Protein AF-A0A9E3FPD5-F1 (afdb_monomer_lite)

Radius of gyration: 18.82 Å; chains: 1; bounding box: 44×34×44 Å

Secondary structure (DSSP, 8-state):
-------SSHHHHHHHHHHTT---S------------HHHHHHHTSPPHHHHHHHHHHHHHHHHTT--HHHHHHHHHH-STTGGGHHHHHHHHHHHHTT--HHHHH--

Structure (mmCIF, N/CA/C/O backbone):
data_AF-A0A9E3FPD5-F1
#
_entry.id   AF-A0A9E3FPD5-F1
#
loop_
_atom_site.group_PDB
_atom_site.id
_atom_site.type_symbol
_atom_site.label_atom_id
_atom_site.label_alt_id
_atom_site.label_comp_id
_atom_site.label_asym_id
_atom_site.label_entity_id
_atom_site.label_seq_id
_atom_site.pdbx_PDB_ins_code
_atom_site.Cartn_x
_atom_site.Cartn_y
_atom_site.Cartn_z
_atom_site.occupancy
_atom_site.B_iso_or_equiv
_atom_site.auth_seq_id
_atom_site.auth_comp_id
_atom_site.auth_asym_id
_atom_site.auth_atom_id
_atom_site.pdbx_PDB_model_num
ATOM 1 N N . MET A 1 1 ? -8.403 -22.298 12.956 1.00 49.56 1 MET A N 1
ATOM 2 C CA . MET A 1 1 ? -9.856 -22.566 12.886 1.00 49.56 1 MET A CA 1
ATOM 3 C C . MET A 1 1 ? -10.531 -21.229 13.140 1.00 49.56 1 MET A C 1
ATOM 5 O O . MET A 1 1 ? -10.556 -20.793 14.279 1.00 49.56 1 MET A O 1
ATOM 9 N N . HIS A 1 2 ? -10.916 -20.514 12.085 1.00 53.94 2 HIS A N 1
ATOM 10 C CA . HIS A 1 2 ? -11.573 -19.207 12.197 1.00 53.94 2 HIS A CA 1
ATOM 11 C C . HIS A 1 2 ? -13.032 -19.387 11.786 1.00 53.94 2 HIS A C 1
ATOM 13 O O . HIS A 1 2 ? -13.301 -20.062 10.792 1.00 53.94 2 HIS A O 1
ATOM 19 N N . GLY A 1 3 ? -13.955 -18.846 12.576 1.00 69.25 3 GLY A N 1
ATOM 20 C CA . GLY A 1 3 ? -15.386 -18.863 12.293 1.00 69.25 3 GLY A CA 1
ATOM 21 C C . GLY A 1 3 ? -15.929 -17.444 12.353 1.00 69.25 3 GLY A C 1
ATOM 22 O O . GLY A 1 3 ? -15.540 -16.677 13.229 1.00 69.25 3 GLY A O 1
ATOM 23 N N . THR A 1 4 ? -16.802 -17.095 11.414 1.00 78.38 4 THR A N 1
ATOM 24 C CA . THR A 1 4 ? -17.521 -15.819 11.397 1.00 78.38 4 THR A CA 1
ATOM 25 C C . THR A 1 4 ? -18.969 -16.045 11.832 1.00 78.38 4 THR A C 1
ATOM 27 O O . THR A 1 4 ? -19.582 -17.054 11.479 1.00 78.38 4 THR A O 1
ATOM 30 N N . ILE A 1 5 ? -19.517 -15.127 12.634 1.00 78.62 5 ILE A N 1
ATOM 31 C CA . ILE A 1 5 ? -20.913 -15.150 13.097 1.00 78.62 5 ILE A CA 1
ATOM 32 C C . ILE A 1 5 ? -21.556 -13.830 12.676 1.00 78.62 5 ILE A C 1
ATOM 34 O O . ILE A 1 5 ? -21.079 -12.768 13.063 1.00 78.62 5 ILE A O 1
ATOM 38 N N . SER A 1 6 ? -22.630 -13.905 11.888 1.00 79.25 6 SER A N 1
ATOM 39 C CA . SER A 1 6 ? -23.420 -12.749 11.451 1.00 79.25 6 SER A CA 1
ATOM 40 C C . SER A 1 6 ? -24.846 -12.861 11.989 1.00 79.25 6 SER A C 1
ATOM 42 O O . SER A 1 6 ? -25.407 -13.960 12.029 1.00 79.25 6 SER A O 1
ATOM 44 N N . ALA A 1 7 ? -25.410 -11.740 12.439 1.00 83.25 7 ALA A N 1
ATOM 45 C CA . ALA A 1 7 ? -26.773 -11.649 12.954 1.00 83.25 7 ALA A CA 1
ATOM 46 C C . ALA A 1 7 ? -27.373 -10.267 12.662 1.00 83.25 7 ALA A C 1
ATOM 48 O O . ALA A 1 7 ? -26.658 -9.332 12.304 1.00 83.25 7 ALA A O 1
ATOM 49 N N . ALA A 1 8 ? -28.690 -10.128 12.834 1.00 81.38 8 ALA A N 1
ATOM 50 C CA . ALA A 1 8 ? -29.393 -8.891 12.497 1.00 81.38 8 ALA A CA 1
ATOM 51 C C . ALA A 1 8 ? -29.064 -7.735 13.457 1.00 81.38 8 ALA A C 1
ATOM 53 O O . ALA A 1 8 ? -29.231 -6.568 13.106 1.00 81.38 8 ALA A O 1
ATOM 54 N N . THR A 1 9 ? -28.614 -8.045 14.678 1.00 83.50 9 THR A N 1
ATOM 55 C CA . THR A 1 9 ? -28.260 -7.046 15.692 1.00 83.50 9 THR A CA 1
ATOM 56 C C . THR A 1 9 ? -26.988 -7.430 16.437 1.00 83.50 9 THR A C 1
ATOM 58 O O . THR A 1 9 ? -26.713 -8.609 16.656 1.00 83.50 9 THR A O 1
ATOM 61 N N . ALA A 1 10 ? -26.242 -6.426 16.907 1.00 79.69 10 ALA A N 1
ATOM 62 C CA . ALA A 1 10 ? -25.048 -6.640 17.726 1.00 79.69 10 ALA A CA 1
ATOM 63 C C . ALA A 1 10 ? -25.346 -7.467 18.990 1.00 79.69 10 ALA A C 1
ATOM 65 O O . ALA A 1 10 ? -24.554 -8.327 19.368 1.00 79.69 10 ALA A O 1
ATOM 66 N N . LYS A 1 11 ? -26.523 -7.268 19.603 1.00 84.69 11 LYS A N 1
ATOM 67 C CA . LYS A 1 11 ? -26.958 -8.035 20.779 1.00 84.69 11 LYS A CA 1
ATOM 68 C C . LYS A 1 11 ? -27.054 -9.533 20.480 1.00 84.69 11 LYS A C 1
ATOM 70 O O . LYS A 1 11 ? -26.610 -10.347 21.276 1.00 84.69 11 LYS A O 1
ATOM 75 N N . GLU A 1 12 ? -27.597 -9.890 19.321 1.00 85.19 12 GLU A N 1
ATOM 76 C CA . GLU A 1 12 ? -27.758 -11.285 18.906 1.00 85.19 12 GLU A CA 1
ATOM 77 C C . GLU A 1 12 ? -26.408 -11.960 18.606 1.00 85.19 12 GLU A C 1
ATOM 79 O O . GLU A 1 12 ? -26.215 -13.131 18.936 1.00 85.19 12 GLU A O 1
ATOM 84 N N . VAL A 1 13 ? -25.443 -11.215 18.051 1.00 85.69 13 VAL A N 1
ATOM 85 C CA . VAL A 1 13 ? -24.062 -11.700 17.879 1.00 85.69 13 VAL A CA 1
ATOM 86 C C . VAL A 1 13 ? -23.415 -11.983 19.238 1.00 85.69 13 VAL A C 1
ATOM 88 O O . VAL A 1 13 ? -22.826 -13.048 19.416 1.00 85.69 13 VAL A O 1
ATOM 91 N N . ILE A 1 14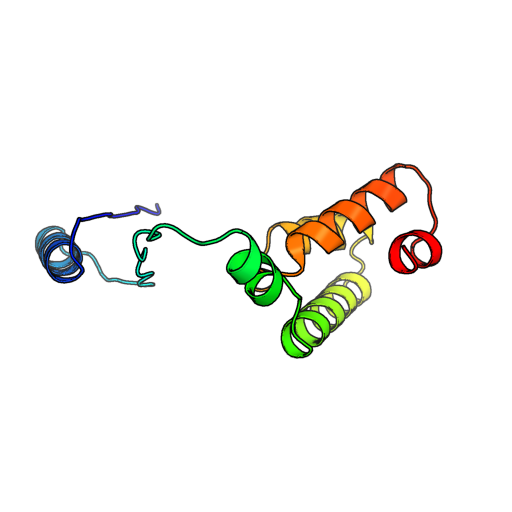 ? -23.560 -11.073 20.207 1.00 84.69 14 ILE A N 1
ATOM 92 C CA . ILE A 1 14 ? -23.005 -11.224 21.562 1.00 84.69 14 ILE A CA 1
ATOM 93 C C . ILE A 1 14 ? -23.618 -12.435 22.272 1.00 84.69 14 ILE A C 1
ATOM 95 O O . ILE A 1 14 ? -22.876 -13.310 22.717 1.00 84.69 14 ILE A O 1
ATOM 99 N N . ASP A 1 15 ? -24.950 -12.545 22.290 1.00 87.69 15 ASP A N 1
ATOM 100 C CA . ASP A 1 15 ? -25.658 -13.670 22.917 1.00 87.69 15 ASP A CA 1
ATOM 101 C C . ASP A 1 15 ? -25.195 -15.018 22.320 1.00 87.69 15 ASP A C 1
ATOM 103 O O . ASP A 1 15 ? -25.033 -16.018 23.026 1.00 87.69 15 ASP A O 1
ATOM 107 N N . ARG A 1 16 ? -24.933 -15.057 21.004 1.00 85.62 16 ARG A N 1
ATOM 108 C CA . ARG A 1 16 ? -24.439 -16.253 20.308 1.00 85.62 16 ARG A CA 1
ATOM 109 C C . ARG A 1 16 ? -22.985 -16.578 20.657 1.00 85.62 16 ARG A C 1
ATOM 111 O O . ARG A 1 16 ? -22.669 -17.753 20.840 1.00 85.62 16 ARG A O 1
ATOM 118 N N . ILE A 1 17 ? -22.110 -15.575 20.734 1.00 88.12 17 ILE A N 1
ATOM 119 C CA . ILE A 1 17 ? -20.703 -15.742 21.133 1.00 88.12 17 ILE A CA 1
ATOM 120 C C . ILE A 1 17 ? -20.627 -16.290 22.562 1.00 88.12 17 ILE A C 1
ATOM 122 O O . ILE A 1 17 ? -19.909 -17.261 22.807 1.00 88.12 17 ILE A O 1
ATOM 126 N N . GLU A 1 18 ? -21.426 -15.734 23.475 1.00 85.88 18 GLU A N 1
ATOM 127 C CA . GLU A 1 18 ? -21.516 -16.193 24.861 1.00 85.88 18 GLU A CA 1
ATOM 128 C C . GLU A 1 18 ? -22.053 -17.626 24.961 1.00 85.88 18 GLU A C 1
ATOM 130 O O . GLU A 1 18 ? -21.449 -18.461 25.642 1.00 85.88 18 GLU A O 1
ATOM 135 N N . TYR A 1 19 ? -23.134 -17.946 24.237 1.00 88.88 19 TYR A N 1
ATOM 136 C CA . TYR A 1 19 ? -23.704 -19.298 24.187 1.00 88.88 19 TYR A CA 1
ATOM 137 C C . TYR A 1 19 ? -22.688 -20.337 23.698 1.00 88.88 19 TYR A C 1
ATOM 139 O O . TYR A 1 19 ? -22.580 -21.426 24.261 1.00 88.88 19 TYR A O 1
ATOM 147 N N . LEU A 1 20 ? -21.912 -19.992 22.668 1.00 88.44 20 LEU A N 1
ATOM 148 C CA . LEU A 1 20 ? -20.877 -20.863 22.113 1.00 88.44 20 LEU A CA 1
ATOM 149 C C . LEU A 1 20 ? -19.580 -20.858 22.936 1.00 88.44 20 LEU A C 1
ATOM 151 O O . LEU A 1 20 ? -18.640 -21.565 22.574 1.00 88.44 20 LEU A O 1
ATOM 155 N N . ARG A 1 21 ? -19.525 -20.101 24.045 1.00 85.94 21 ARG A N 1
ATOM 156 C CA . ARG A 1 21 ? -18.344 -19.952 24.913 1.00 85.94 21 ARG A CA 1
ATOM 157 C C . ARG A 1 21 ? -17.107 -19.491 24.136 1.00 85.94 21 ARG A C 1
ATOM 159 O O . ARG A 1 21 ? -15.986 -19.899 24.438 1.00 85.94 21 ARG A O 1
ATOM 166 N N . LEU A 1 22 ? -17.324 -18.654 23.126 1.00 85.31 22 LEU A N 1
ATOM 167 C CA . LEU A 1 22 ? -16.276 -18.076 22.294 1.00 85.31 22 LEU A CA 1
ATOM 168 C C . LEU A 1 22 ? -15.822 -16.728 22.867 1.00 85.31 22 LEU A C 1
ATOM 170 O O . LEU A 1 22 ? -16.540 -16.085 23.629 1.00 85.31 22 LEU A O 1
ATOM 174 N 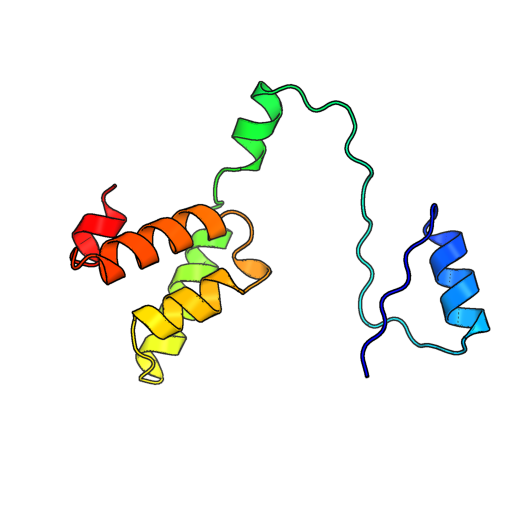N . LEU A 1 23 ? -14.620 -16.299 22.479 1.00 79.06 23 LEU A N 1
ATOM 175 C CA . LEU A 1 23 ? -14.077 -14.979 22.803 1.00 79.06 23 LEU A CA 1
ATOM 176 C C . LEU A 1 23 ? -14.016 -14.134 21.520 1.00 79.06 23 LEU A C 1
ATOM 178 O O . LEU A 1 23 ? -13.423 -14.595 20.541 1.00 79.06 23 LEU A O 1
ATOM 182 N N . PRO A 1 24 ? -14.610 -12.927 21.489 1.00 72.25 24 PRO A N 1
ATOM 183 C CA . PRO A 1 24 ? -14.518 -12.047 20.331 1.00 72.25 24 PRO A CA 1
ATOM 184 C C . PRO A 1 24 ? -13.108 -11.457 20.213 1.00 72.25 24 PRO A C 1
ATOM 186 O O . PRO A 1 24 ? -12.578 -10.916 21.181 1.00 72.25 24 PRO A O 1
ATOM 189 N N . ILE A 1 25 ? -12.514 -11.562 19.021 1.00 76.81 25 ILE A N 1
ATOM 190 C CA . ILE A 1 25 ? -11.201 -10.975 18.697 1.00 76.81 25 ILE A CA 1
ATOM 191 C C . ILE A 1 25 ? -11.388 -9.657 17.932 1.00 76.81 25 ILE A C 1
ATOM 193 O O . ILE A 1 25 ? -10.686 -8.691 18.206 1.00 76.81 25 ILE A O 1
ATOM 197 N N . GLU A 1 26 ? -12.384 -9.591 17.041 1.00 65.62 26 GLU A N 1
ATOM 198 C CA . GLU A 1 26 ? -12.736 -8.394 16.273 1.00 65.62 26 GLU A CA 1
ATOM 199 C C . GLU A 1 26 ? -14.255 -8.303 16.077 1.00 65.62 26 GLU A C 1
ATOM 201 O O . GLU A 1 26 ? -14.927 -9.312 15.852 1.00 65.62 26 GLU A O 1
ATOM 206 N N . THR A 1 27 ? -14.802 -7.089 16.158 1.00 64.12 27 THR A N 1
ATOM 207 C CA . THR A 1 27 ? -16.220 -6.808 15.897 1.00 64.12 27 THR A CA 1
ATOM 208 C C . THR A 1 27 ? -16.331 -5.804 14.763 1.00 64.12 27 THR A C 1
ATOM 210 O O . THR A 1 27 ? -15.902 -4.660 14.905 1.00 64.12 27 THR A O 1
ATOM 213 N N . VAL A 1 28 ? -16.930 -6.223 13.651 1.00 64.62 28 VAL A N 1
ATOM 214 C CA . VAL A 1 28 ? -17.203 -5.357 12.501 1.00 64.62 28 VAL A CA 1
ATOM 215 C C . VAL A 1 28 ? -18.714 -5.184 12.388 1.00 64.62 28 VAL A C 1
ATOM 217 O O . VAL A 1 28 ? -19.441 -6.154 12.186 1.00 64.62 28 VAL A O 1
ATOM 220 N N . GLU A 1 29 ? -19.201 -3.954 12.548 1.00 65.44 29 GLU A N 1
ATOM 221 C CA . GLU A 1 29 ? -20.607 -3.634 12.302 1.00 65.44 29 GLU A CA 1
ATOM 222 C C . GLU A 1 29 ? -20.853 -3.531 10.791 1.00 65.44 29 GLU A C 1
ATOM 224 O O . GLU A 1 29 ? -20.467 -2.550 10.150 1.00 65.44 29 GLU A O 1
ATOM 229 N N . GLU A 1 30 ? -21.530 -4.522 10.204 1.00 60.44 30 GLU A N 1
ATOM 230 C CA . GLU A 1 30 ? -22.058 -4.387 8.846 1.00 60.44 30 GLU A CA 1
ATOM 231 C C . GLU A 1 30 ? -23.291 -3.482 8.864 1.00 60.44 30 GLU A C 1
ATOM 233 O O . GLU A 1 30 ? -24.432 -3.906 9.058 1.00 60.44 30 GLU A O 1
ATOM 238 N N . LYS A 1 31 ? -23.061 -2.184 8.667 1.00 50.38 31 LYS A N 1
ATOM 239 C CA . LYS A 1 31 ? -24.147 -1.229 8.474 1.00 50.38 31 LYS A CA 1
ATOM 240 C C . LYS A 1 31 ? -24.830 -1.534 7.141 1.00 50.38 31 LYS A C 1
ATOM 242 O O . LYS A 1 31 ? -24.258 -1.276 6.083 1.00 50.38 31 LYS A O 1
ATOM 247 N N . ALA A 1 32 ? -26.056 -2.059 7.200 1.00 50.19 32 ALA A N 1
ATOM 248 C CA . ALA A 1 32 ? -26.902 -2.258 6.029 1.00 50.19 32 ALA A CA 1
ATOM 249 C C . ALA A 1 32 ? -26.935 -0.967 5.196 1.00 50.19 32 ALA A C 1
ATOM 251 O O . ALA A 1 32 ? -27.343 0.096 5.675 1.00 50.19 32 ALA A O 1
ATOM 252 N N . ALA A 1 33 ? -26.436 -1.056 3.965 1.00 44.50 33 ALA A N 1
ATOM 253 C CA . ALA A 1 33 ? -26.349 0.072 3.058 1.00 44.50 33 ALA A CA 1
ATOM 254 C C . ALA A 1 33 ? -27.767 0.571 2.735 1.00 44.50 33 ALA A C 1
ATOM 256 O O . ALA A 1 33 ? -28.532 -0.093 2.038 1.00 44.50 33 ALA A O 1
ATOM 257 N N . GLY A 1 34 ? -28.125 1.747 3.259 1.00 52.25 34 GLY A N 1
ATOM 258 C CA . GLY A 1 34 ? -29.291 2.495 2.790 1.00 52.25 34 GLY A CA 1
ATOM 259 C C . GLY A 1 34 ? -29.134 2.886 1.312 1.00 52.25 34 GLY A C 1
ATOM 260 O O . GLY A 1 34 ? -28.042 2.748 0.761 1.00 52.25 34 GLY A O 1
ATOM 261 N N . PRO A 1 35 ? -30.191 3.380 0.644 1.00 49.41 35 PRO A N 1
ATOM 262 C CA . PRO A 1 35 ? -30.119 3.760 -0.763 1.00 49.41 35 PRO A CA 1
ATOM 263 C C . PRO A 1 35 ? -29.121 4.911 -0.931 1.00 49.41 35 PRO A C 1
ATOM 265 O O . PRO A 1 35 ? -29.399 6.058 -0.588 1.00 49.41 35 PRO A O 1
ATOM 268 N N . VAL A 1 36 ? -27.921 4.588 -1.411 1.00 53.28 36 VAL A N 1
ATOM 269 C CA . VAL A 1 36 ? -26.837 5.556 -1.567 1.00 53.28 36 VAL A CA 1
ATOM 270 C C . VAL A 1 36 ? -26.981 6.222 -2.933 1.00 53.28 36 VAL A C 1
ATOM 272 O O . VAL A 1 36 ? -26.874 5.576 -3.978 1.00 53.28 36 VAL A O 1
ATOM 275 N N . SER A 1 37 ? -27.219 7.531 -2.935 1.00 56.22 37 SER A N 1
ATOM 276 C CA . SER A 1 37 ? -27.207 8.350 -4.146 1.00 56.22 37 SER A CA 1
ATOM 277 C C . SER A 1 37 ? -25.835 8.256 -4.829 1.00 56.22 37 SER A C 1
ATOM 279 O O . SER A 1 37 ? -24.797 8.282 -4.160 1.00 56.22 37 SER A O 1
ATOM 281 N N . ARG A 1 38 ? -25.811 8.159 -6.167 1.00 56.28 38 ARG A N 1
ATOM 282 C CA . ARG A 1 38 ? -24.576 8.008 -6.970 1.00 56.28 38 ARG A CA 1
ATOM 283 C C . ARG A 1 38 ? -23.517 9.083 -6.679 1.00 56.28 38 ARG A C 1
ATOM 285 O O . ARG A 1 38 ? -22.331 8.776 -6.743 1.00 56.28 38 ARG A O 1
ATOM 292 N N . ASP A 1 39 ? -23.927 10.286 -6.278 1.00 55.84 39 ASP A N 1
ATOM 293 C CA . ASP A 1 39 ? -23.008 11.388 -5.962 1.00 55.84 39 ASP A CA 1
ATOM 294 C C . ASP A 1 39 ? -22.309 11.242 -4.600 1.00 55.84 39 ASP A C 1
ATOM 296 O O . ASP A 1 39 ? -21.138 11.591 -4.459 1.00 55.84 39 ASP A O 1
ATOM 300 N N . SER A 1 40 ? -22.965 10.640 -3.602 1.00 51.06 40 SER A N 1
ATOM 301 C CA . SER A 1 40 ? -22.355 10.376 -2.287 1.00 51.06 40 SER A CA 1
ATOM 302 C C . SER A 1 40 ? -21.267 9.296 -2.335 1.00 51.06 40 SER A C 1
ATOM 304 O O . SER A 1 40 ? -20.320 9.348 -1.553 1.00 51.06 40 SER A O 1
ATOM 306 N N . PHE A 1 41 ? -21.327 8.359 -3.285 1.00 53.84 41 PHE A N 1
ATOM 307 C CA . PHE A 1 41 ? -20.285 7.338 -3.458 1.00 53.84 41 PHE A CA 1
ATOM 308 C C . PHE A 1 41 ? -18.949 7.908 -3.973 1.00 53.84 41 PHE A C 1
ATOM 310 O O . PHE A 1 41 ? -17.895 7.341 -3.688 1.00 53.84 41 PHE A O 1
ATOM 317 N N . SER A 1 42 ? -18.963 9.038 -4.691 1.00 55.97 42 SER A N 1
ATOM 318 C CA . SER A 1 42 ? -17.749 9.634 -5.273 1.00 55.97 42 SER A CA 1
ATOM 319 C C . SER A 1 42 ? -16.814 10.245 -4.217 1.00 55.97 42 SER A C 1
ATOM 321 O O . SER A 1 42 ? -15.591 10.174 -4.351 1.00 55.97 42 SER A O 1
ATOM 323 N N . LEU A 1 43 ? -17.370 10.792 -3.129 1.00 57.25 43 LEU A N 1
ATOM 324 C CA . LEU A 1 43 ? -16.589 11.401 -2.044 1.00 57.25 43 LEU A CA 1
ATOM 325 C C . LEU A 1 43 ? -16.043 10.374 -1.040 1.00 57.25 43 LEU A C 1
ATOM 327 O O . LEU A 1 43 ? -14.955 10.575 -0.506 1.00 57.25 43 LEU A O 1
ATOM 331 N N 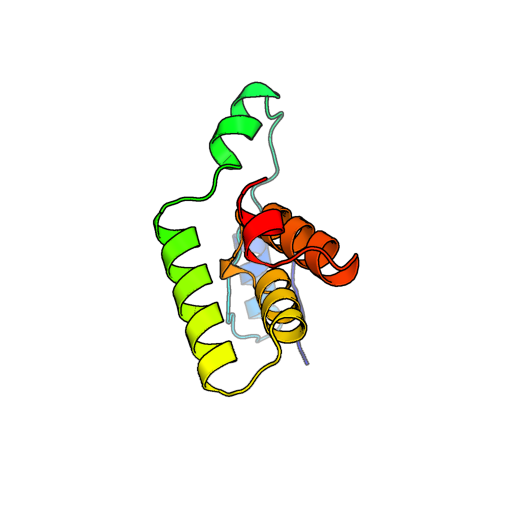. PHE A 1 44 ? -16.738 9.253 -0.822 1.00 61.75 44 PHE A N 1
ATOM 332 C CA . PHE A 1 44 ? -16.271 8.182 0.072 1.00 61.75 44 PHE A CA 1
ATOM 333 C C . PHE A 1 44 ? -15.196 7.270 -0.550 1.00 61.75 44 PHE A C 1
ATOM 335 O O . PHE A 1 44 ? -14.541 6.523 0.175 1.00 61.75 44 PHE A O 1
ATOM 342 N N . GLY A 1 45 ? -14.993 7.336 -1.870 1.00 67.12 45 GLY A N 1
ATOM 343 C CA . GLY A 1 45 ? -14.050 6.480 -2.597 1.00 67.12 45 GLY A CA 1
ATOM 344 C C . GLY A 1 45 ? -12.646 7.056 -2.805 1.00 67.12 45 GLY A C 1
ATOM 345 O O . GLY A 1 45 ? -11.785 6.345 -3.318 1.00 67.12 45 GLY A O 1
ATOM 346 N N . ARG A 1 46 ? -12.384 8.324 -2.452 1.00 82.50 46 ARG A N 1
ATOM 347 C CA . ARG A 1 46 ? -11.052 8.922 -2.658 1.00 82.50 46 ARG A CA 1
ATOM 348 C C . ARG A 1 46 ? -10.086 8.519 -1.533 1.00 82.50 46 ARG A C 1
ATOM 350 O O . ARG A 1 46 ? -10.446 8.664 -0.360 1.00 82.50 46 ARG A O 1
ATOM 357 N N . PRO A 1 47 ? -8.864 8.069 -1.871 1.00 87.12 47 PRO A N 1
ATOM 358 C CA . PRO A 1 47 ? -7.798 7.856 -0.900 1.00 87.12 47 PRO A CA 1
ATOM 359 C C . PRO A 1 47 ? -7.527 9.096 -0.053 1.00 87.12 47 PRO A C 1
ATOM 361 O O . PRO A 1 47 ? -7.479 10.216 -0.569 1.00 87.12 47 PRO A O 1
ATOM 364 N N . THR A 1 48 ? -7.330 8.891 1.244 1.00 89.50 48 THR A N 1
ATOM 365 C CA . THR A 1 48 ? -6.851 9.932 2.153 1.00 89.50 48 THR A CA 1
ATOM 366 C C . THR A 1 48 ? -5.325 10.039 2.106 1.00 89.50 48 THR A C 1
ATOM 368 O O . THR A 1 48 ? -4.633 9.140 1.630 1.00 89.50 48 THR A O 1
ATOM 371 N N . ALA A 1 49 ? -4.772 11.128 2.645 1.00 90.81 49 ALA A N 1
ATOM 372 C CA . ALA A 1 49 ? -3.324 11.252 2.815 1.00 90.81 49 ALA A CA 1
ATOM 373 C C . ALA A 1 49 ? -2.744 10.174 3.754 1.00 90.81 49 ALA A C 1
ATOM 375 O O . ALA A 1 49 ? -1.600 9.753 3.571 1.00 90.81 49 ALA A O 1
ATOM 376 N N . ALA A 1 50 ? -3.530 9.709 4.734 1.00 89.56 50 ALA A N 1
ATOM 377 C CA . ALA A 1 50 ? -3.130 8.619 5.617 1.00 89.56 50 ALA A CA 1
ATOM 378 C C . ALA A 1 50 ? -3.003 7.306 4.833 1.00 89.56 50 ALA A C 1
ATOM 380 O O . ALA A 1 50 ? -1.966 6.659 4.933 1.00 89.56 50 ALA A O 1
ATOM 381 N N . ASP A 1 51 ? -3.973 6.992 3.968 1.00 90.00 51 ASP A N 1
ATOM 382 C CA . ASP A 1 51 ? -3.954 5.786 3.126 1.00 90.00 51 ASP A CA 1
ATOM 383 C C . ASP A 1 51 ? -2.682 5.746 2.260 1.00 90.00 51 ASP A C 1
ATOM 385 O O . ASP A 1 51 ? -1.995 4.730 2.189 1.00 90.00 51 ASP A O 1
ATOM 389 N N . VAL A 1 52 ? -2.321 6.881 1.643 1.00 91.94 52 VAL A N 1
ATOM 390 C CA . VAL A 1 52 ? -1.096 7.004 0.830 1.00 91.94 52 VAL A CA 1
ATOM 391 C C . VAL A 1 52 ? 0.160 6.829 1.683 1.00 91.94 52 VAL A C 1
ATOM 393 O O . VAL A 1 52 ? 1.116 6.180 1.257 1.00 91.94 52 VAL A O 1
ATOM 396 N N . THR A 1 53 ? 0.172 7.387 2.893 1.00 93.75 53 THR A N 1
ATOM 397 C CA . THR A 1 53 ? 1.313 7.274 3.811 1.00 93.75 53 THR A CA 1
ATOM 398 C C . THR A 1 53 ? 1.520 5.831 4.269 1.00 93.75 53 THR A C 1
ATOM 400 O O . THR A 1 53 ? 2.657 5.363 4.286 1.00 93.75 53 THR A O 1
ATOM 403 N N . THR A 1 54 ? 0.442 5.120 4.605 1.00 92.00 54 THR A N 1
ATOM 404 C CA . THR A 1 54 ? 0.483 3.699 4.977 1.00 92.00 54 THR A CA 1
ATOM 405 C C . THR A 1 54 ? 0.957 2.859 3.797 1.00 92.00 54 THR A C 1
ATOM 407 O O . THR A 1 54 ? 1.999 2.217 3.888 1.00 92.00 54 THR A O 1
ATOM 410 N N . PHE A 1 55 ? 0.307 2.993 2.635 1.00 93.38 55 PHE A N 1
ATOM 411 C CA . PHE A 1 55 ? 0.693 2.284 1.412 1.00 93.38 55 PHE A CA 1
ATOM 412 C C . PHE A 1 55 ? 2.178 2.451 1.067 1.00 93.38 55 PHE A C 1
ATOM 414 O O . PHE A 1 55 ? 2.880 1.473 0.821 1.00 93.38 55 PHE A O 1
ATOM 421 N N . THR A 1 56 ? 2.674 3.691 1.042 1.00 94.19 56 THR A N 1
ATOM 422 C CA . THR A 1 56 ? 4.065 3.965 0.647 1.00 94.19 56 THR A CA 1
ATOM 423 C C . THR A 1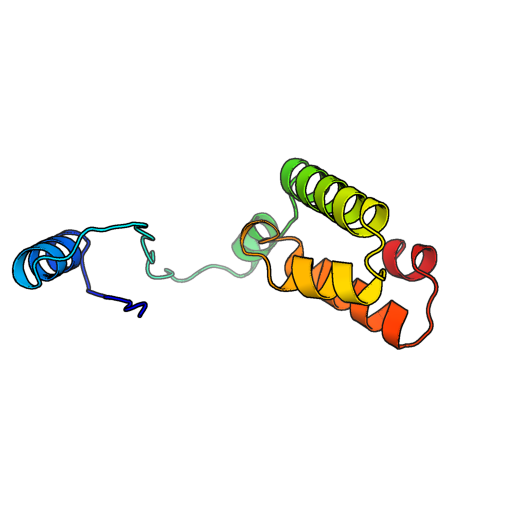 56 ? 5.074 3.469 1.678 1.00 94.19 56 THR A C 1
ATOM 425 O O . THR A 1 56 ? 6.147 3.001 1.295 1.00 94.19 56 THR A O 1
ATOM 428 N N . ARG A 1 57 ? 4.739 3.524 2.972 1.00 95.75 57 ARG A N 1
ATOM 429 C CA . ARG A 1 57 ? 5.562 2.952 4.043 1.00 95.75 57 ARG A CA 1
ATOM 430 C C . ARG A 1 57 ? 5.678 1.441 3.895 1.00 95.75 57 ARG A C 1
ATOM 432 O O . ARG A 1 57 ? 6.794 0.926 3.911 1.00 95.75 57 ARG A O 1
ATOM 439 N N . ASP A 1 58 ? 4.558 0.753 3.734 1.00 95.44 58 ASP A N 1
ATOM 440 C CA . ASP A 1 58 ? 4.536 -0.708 3.714 1.00 95.44 58 ASP A CA 1
ATOM 441 C C . ASP A 1 58 ? 5.168 -1.249 2.432 1.00 95.44 58 ASP A C 1
ATOM 443 O O . ASP A 1 58 ? 5.973 -2.181 2.478 1.00 95.44 58 ASP A O 1
ATOM 447 N N . LEU A 1 59 ? 4.937 -0.575 1.300 1.00 95.69 59 LEU A N 1
ATOM 448 C CA . LEU A 1 59 ? 5.654 -0.843 0.057 1.00 95.69 59 LEU A CA 1
ATOM 449 C C . LEU A 1 59 ? 7.171 -0.698 0.243 1.00 95.69 59 LEU A C 1
ATOM 451 O O . LEU A 1 59 ? 7.927 -1.589 -0.140 1.00 95.69 59 LEU A O 1
ATOM 455 N N . ALA A 1 60 ? 7.632 0.389 0.870 1.00 97.25 60 ALA A N 1
ATOM 456 C CA . ALA A 1 60 ? 9.056 0.596 1.124 1.00 97.25 60 ALA A CA 1
ATOM 457 C C . ALA A 1 60 ? 9.648 -0.480 2.051 1.00 97.25 60 ALA A C 1
ATOM 459 O O . ALA A 1 60 ? 10.786 -0.904 1.841 1.00 97.25 60 ALA A O 1
ATOM 460 N N . LEU A 1 61 ? 8.895 -0.942 3.055 1.00 97.75 61 LEU A N 1
ATOM 461 C CA . LEU A 1 61 ? 9.319 -2.020 3.951 1.00 97.75 61 LEU A CA 1
ATOM 462 C C . LEU A 1 61 ? 9.469 -3.350 3.207 1.00 97.75 61 LEU A C 1
ATOM 464 O O . LEU A 1 61 ? 10.504 -4.002 3.350 1.00 97.75 61 LEU A O 1
ATOM 468 N N . LEU A 1 62 ? 8.488 -3.719 2.380 1.00 97.06 62 LEU A N 1
ATOM 469 C CA . LEU A 1 62 ? 8.531 -4.936 1.566 1.00 97.06 62 LEU A CA 1
ATOM 470 C C . LEU A 1 62 ? 9.705 -4.903 0.581 1.00 97.06 62 LEU A C 1
ATOM 472 O O . LEU A 1 62 ? 10.501 -5.841 0.527 1.00 97.06 62 LEU A O 1
ATOM 476 N N . MET A 1 63 ? 9.890 -3.784 -0.121 1.00 96.44 63 MET A N 1
ATOM 477 C CA . MET A 1 63 ? 11.018 -3.609 -1.039 1.00 96.44 63 MET A CA 1
ATOM 478 C C . MET A 1 63 ? 12.366 -3.664 -0.313 1.00 96.44 63 MET A C 1
ATOM 480 O O . MET A 1 63 ? 13.305 -4.299 -0.790 1.00 96.44 63 MET A O 1
ATOM 484 N N . LYS A 1 64 ? 12.474 -3.049 0.871 1.00 97.12 64 LYS A N 1
ATOM 485 C CA . LYS A 1 64 ? 13.688 -3.114 1.699 1.00 97.12 64 LYS A CA 1
ATOM 486 C C . LYS A 1 64 ? 13.978 -4.536 2.188 1.00 97.12 64 LYS A C 1
ATOM 488 O O . LYS A 1 64 ? 15.144 -4.891 2.342 1.00 97.12 64 LYS A O 1
ATOM 493 N N . ALA A 1 65 ? 12.944 -5.344 2.411 1.00 97.75 65 ALA A N 1
ATOM 494 C CA . ALA A 1 65 ? 13.067 -6.762 2.738 1.00 97.75 65 ALA A CA 1
ATOM 495 C C . ALA A 1 65 ? 13.434 -7.641 1.524 1.00 97.75 65 ALA A C 1
ATOM 497 O O . ALA A 1 65 ? 13.629 -8.843 1.682 1.00 97.75 65 ALA A O 1
ATOM 498 N N . GLY A 1 66 ? 13.558 -7.057 0.326 1.00 96.94 66 GLY A N 1
ATOM 499 C CA . GLY A 1 66 ? 13.923 -7.762 -0.901 1.00 96.94 66 GLY A CA 1
ATOM 500 C C . GLY A 1 66 ? 12.740 -8.388 -1.638 1.00 96.94 66 GLY A C 1
ATOM 501 O O . GLY A 1 66 ? 12.959 -9.175 -2.558 1.00 96.94 66 GLY A O 1
ATOM 502 N N . ALA A 1 67 ? 11.501 -8.055 -1.261 1.00 97.00 67 ALA A N 1
ATOM 503 C CA . ALA A 1 67 ? 10.333 -8.483 -2.016 1.00 97.00 67 ALA A CA 1
ATOM 504 C C . ALA A 1 67 ? 10.351 -7.864 -3.419 1.00 97.00 67 ALA A C 1
ATOM 506 O O . ALA A 1 67 ? 10.753 -6.709 -3.611 1.00 97.00 67 ALA A O 1
ATOM 507 N N . ARG A 1 68 ? 9.888 -8.629 -4.411 1.00 95.19 68 ARG A N 1
ATOM 508 C CA . ARG A 1 68 ? 9.714 -8.112 -5.767 1.00 95.19 68 ARG A CA 1
ATOM 509 C C . ARG A 1 68 ? 8.559 -7.108 -5.775 1.00 95.19 68 ARG A C 1
ATOM 511 O O . ARG A 1 68 ? 7.657 -7.162 -4.933 1.00 95.19 68 ARG A O 1
ATOM 518 N N . LEU A 1 69 ? 8.602 -6.154 -6.701 1.00 93.19 69 LEU A N 1
ATOM 519 C CA . LEU A 1 69 ? 7.620 -5.069 -6.757 1.00 93.19 69 LEU A CA 1
ATOM 520 C C . LEU A 1 69 ? 6.202 -5.611 -6.974 1.00 93.19 69 LEU A C 1
ATOM 522 O O . LEU A 1 69 ? 5.263 -5.162 -6.323 1.00 93.19 69 LEU A O 1
ATOM 526 N N . GLU A 1 70 ? 6.046 -6.596 -7.854 1.00 92.50 70 GLU A N 1
ATOM 527 C CA . GLU A 1 70 ? 4.755 -7.213 -8.147 1.00 92.50 70 GLU A CA 1
ATOM 528 C C . GLU A 1 70 ? 4.185 -7.994 -6.958 1.00 92.50 70 GLU A C 1
ATOM 530 O O . GLU A 1 70 ? 2.993 -7.857 -6.679 1.00 92.50 70 GLU A O 1
ATOM 535 N N . ASP A 1 71 ? 5.034 -8.724 -6.222 1.00 94.00 71 ASP A N 1
ATOM 536 C CA . ASP A 1 71 ? 4.643 -9.458 -5.013 1.00 94.00 71 ASP A CA 1
ATOM 537 C C . ASP A 1 71 ? 4.207 -8.475 -3.921 1.00 94.00 71 ASP A C 1
ATOM 539 O O . ASP A 1 71 ? 3.196 -8.668 -3.247 1.00 94.00 71 ASP A O 1
ATOM 543 N N . SER A 1 72 ? 4.937 -7.364 -3.790 1.00 95.06 72 SER A N 1
ATOM 544 C CA . SER A 1 72 ? 4.619 -6.313 -2.823 1.00 95.06 72 SER A CA 1
ATOM 545 C C . SER A 1 72 ? 3.262 -5.673 -3.119 1.00 95.06 72 SER A C 1
ATOM 547 O O . SER A 1 72 ? 2.449 -5.489 -2.218 1.00 95.06 72 SER A O 1
ATOM 549 N N . LEU A 1 73 ? 2.981 -5.363 -4.388 1.00 93.62 73 LEU A N 1
ATOM 550 C CA . LEU A 1 73 ? 1.697 -4.793 -4.804 1.00 93.62 73 LEU A CA 1
ATOM 551 C C . LEU A 1 73 ? 0.539 -5.789 -4.665 1.00 93.62 73 LEU A C 1
ATOM 553 O O . LEU A 1 73 ? -0.579 -5.375 -4.369 1.00 93.62 73 LEU A O 1
ATOM 557 N N . GLU A 1 74 ? 0.784 -7.082 -4.877 1.00 93.00 74 GLU A N 1
ATOM 558 C CA . GLU A 1 74 ? -0.214 -8.133 -4.660 1.00 93.00 74 GLU A CA 1
ATOM 559 C C . GLU A 1 74 ? -0.594 -8.263 -3.185 1.00 93.00 74 GLU A C 1
ATOM 561 O O . GLU A 1 74 ? -1.782 -8.239 -2.857 1.00 93.00 74 GLU A O 1
ATOM 566 N N . LEU A 1 75 ? 0.407 -8.320 -2.303 1.00 92.94 75 LEU A N 1
ATOM 567 C CA . LEU A 1 75 ? 0.202 -8.368 -0.856 1.00 92.94 75 LEU A CA 1
ATOM 568 C C . LEU A 1 75 ? -0.585 -7.147 -0.371 1.00 92.94 75 LEU A C 1
ATOM 570 O O . LEU A 1 75 ? -1.612 -7.295 0.287 1.00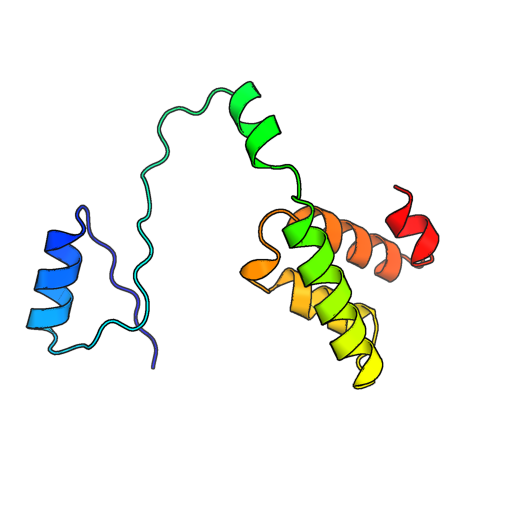 92.94 75 LEU A O 1
ATOM 574 N N . LEU A 1 76 ? -0.164 -5.947 -0.775 1.00 92.12 76 LEU A N 1
ATOM 575 C CA . LEU A 1 76 ? -0.827 -4.699 -0.396 1.00 92.12 76 LEU A CA 1
ATOM 576 C C . LEU A 1 76 ? -2.243 -4.579 -0.987 1.00 92.12 76 LEU A C 1
ATOM 578 O O . LEU A 1 76 ? -3.136 -4.033 -0.352 1.00 92.12 76 LEU A O 1
ATOM 582 N N . ALA A 1 77 ? -2.517 -5.116 -2.178 1.00 87.69 77 ALA A N 1
ATOM 583 C CA . ALA A 1 77 ? -3.886 -5.149 -2.705 1.00 87.69 77 ALA A CA 1
ATOM 584 C C . ALA A 1 77 ? -4.812 -6.075 -1.887 1.00 87.69 77 ALA A C 1
ATOM 586 O O . ALA A 1 77 ? -6.029 -5.852 -1.827 1.00 87.69 77 ALA A O 1
ATOM 587 N N . GLY A 1 78 ? -4.250 -7.116 -1.268 1.00 85.00 78 GLY A N 1
ATOM 588 C CA . GLY A 1 78 ? -4.945 -8.024 -0.357 1.00 85.00 78 GLY A CA 1
ATOM 589 C C . GLY A 1 78 ? -5.215 -7.433 1.028 1.00 85.00 78 GLY A C 1
ATOM 590 O O . GLY A 1 78 ? -6.146 -7.885 1.691 1.00 85.00 78 GLY A O 1
ATOM 591 N N . ASP A 1 79 ? -4.454 -6.414 1.426 1.00 86.31 79 ASP A N 1
ATOM 592 C CA . ASP A 1 79 ? -4.525 -5.801 2.750 1.00 86.31 79 ASP A CA 1
ATOM 593 C C . ASP A 1 79 ? -5.825 -4.999 2.961 1.00 86.31 79 ASP A C 1
ATOM 595 O O . ASP A 1 79 ? -6.301 -4.273 2.077 1.00 86.31 79 ASP A O 1
ATOM 599 N N . ALA A 1 80 ? -6.409 -5.144 4.151 1.00 72.94 80 ALA A N 1
ATOM 600 C CA . ALA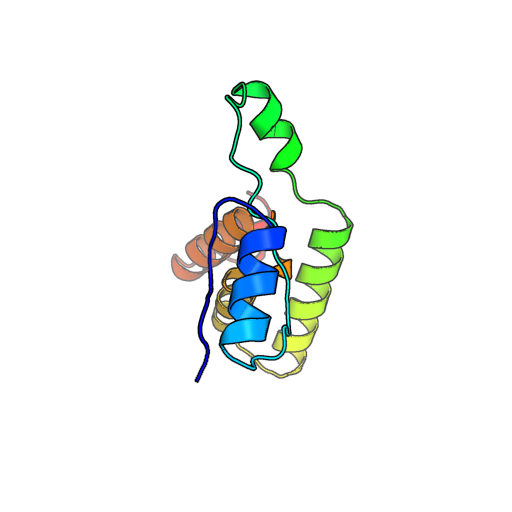 A 1 80 ? -7.602 -4.421 4.566 1.00 72.94 80 ALA A CA 1
ATOM 601 C C . ALA A 1 80 ? -7.317 -2.925 4.789 1.00 72.94 80 ALA A C 1
ATOM 603 O O . ALA A 1 80 ? -8.167 -2.096 4.448 1.00 72.94 80 ALA A O 1
ATOM 604 N N . ASP A 1 81 ? -6.115 -2.573 5.257 1.00 78.75 81 ASP A N 1
ATOM 605 C CA . ASP A 1 81 ? -5.718 -1.196 5.581 1.00 78.75 81 ASP A CA 1
ATOM 606 C C . ASP A 1 81 ? -5.537 -0.326 4.331 1.00 78.75 81 ASP A C 1
ATOM 608 O O . ASP A 1 81 ? -5.690 0.897 4.364 1.00 78.75 81 ASP A O 1
ATOM 612 N N . ILE A 1 82 ? -5.295 -0.957 3.180 1.00 77.25 82 ILE A N 1
ATOM 613 C CA . ILE A 1 82 ? -5.201 -0.275 1.885 1.00 77.25 82 ILE A CA 1
ATOM 614 C C . ILE A 1 82 ? -6.573 0.228 1.428 1.00 77.25 82 ILE A C 1
ATOM 616 O O . ILE A 1 82 ? -6.635 1.205 0.682 1.00 77.25 82 ILE A O 1
ATOM 620 N N . GLY A 1 83 ? -7.672 -0.401 1.871 1.00 81.75 83 GLY A N 1
ATOM 621 C CA . GLY A 1 83 ? -9.054 0.072 1.738 1.00 81.75 83 GLY A CA 1
ATOM 622 C C . GLY A 1 83 ? -9.381 0.803 0.427 1.00 81.75 83 GLY A C 1
ATOM 623 O O . GLY A 1 83 ? -9.693 0.188 -0.596 1.00 81.75 83 GLY A O 1
ATOM 624 N N . ARG A 1 84 ? -9.314 2.141 0.460 1.00 85.06 84 ARG A N 1
ATOM 625 C CA . ARG A 1 84 ? -9.664 3.049 -0.651 1.00 85.06 84 ARG A CA 1
ATOM 626 C C . ARG A 1 84 ? -8.646 3.068 -1.794 1.00 85.06 84 ARG A C 1
ATOM 628 O O . ARG A 1 84 ? -9.006 3.412 -2.916 1.00 85.06 84 ARG A O 1
ATOM 635 N N . LEU A 1 85 ? -7.394 2.690 -1.540 1.00 89.38 85 LEU A N 1
ATOM 636 C CA . LEU A 1 85 ? -6.340 2.591 -2.553 1.00 89.38 85 LEU A CA 1
ATOM 637 C C . LEU A 1 85 ? -6.367 1.278 -3.335 1.00 89.38 85 LEU A C 1
ATOM 639 O O . LEU A 1 85 ? -5.738 1.214 -4.392 1.00 89.38 85 LEU A O 1
ATOM 643 N N . ARG A 1 86 ? -7.113 0.254 -2.891 1.00 88.62 86 ARG A N 1
ATOM 644 C CA . ARG A 1 86 ? -7.133 -1.073 -3.542 1.00 88.62 86 ARG A CA 1
ATOM 645 C C . ARG A 1 86 ? -7.385 -1.002 -5.056 1.00 88.62 86 ARG A C 1
ATOM 647 O O . ARG A 1 86 ? -6.631 -1.637 -5.795 1.00 88.62 86 ARG A O 1
ATOM 654 N N . PRO A 1 87 ? -8.353 -0.210 -5.570 1.00 88.31 87 PRO A N 1
ATOM 655 C CA . PRO A 1 87 ? -8.574 -0.105 -7.013 1.00 88.31 87 PRO A CA 1
ATOM 656 C C . PRO A 1 87 ? -7.380 0.505 -7.758 1.00 88.31 87 PRO A C 1
ATOM 658 O O . PRO A 1 87 ? -7.062 0.079 -8.866 1.00 88.31 87 PRO A O 1
ATOM 661 N N . THR A 1 88 ? -6.710 1.491 -7.157 1.00 90.38 88 THR A N 1
ATOM 662 C CA . THR A 1 88 ? -5.525 2.145 -7.729 1.00 90.38 88 THR A CA 1
ATOM 663 C C . THR A 1 88 ? -4.335 1.191 -7.756 1.00 90.38 88 THR A C 1
ATOM 665 O O . THR A 1 88 ? -3.702 1.039 -8.796 1.00 90.38 88 THR A O 1
ATOM 668 N N . VAL A 1 89 ? -4.078 0.480 -6.655 1.00 92.25 89 VAL A N 1
ATOM 669 C CA . VAL A 1 89 ? -3.008 -0.528 -6.563 1.00 92.25 89 VAL A CA 1
ATOM 670 C C . VAL A 1 89 ? -3.240 -1.665 -7.564 1.00 92.25 89 VAL A C 1
ATOM 672 O O . VAL A 1 89 ? -2.307 -2.092 -8.242 1.00 92.25 89 VAL A O 1
ATOM 675 N N . GLY A 1 90 ? -4.490 -2.108 -7.738 1.00 91.44 90 GLY A N 1
ATOM 676 C CA . GLY A 1 90 ? -4.844 -3.118 -8.738 1.00 91.44 90 GLY A CA 1
ATOM 677 C C . GLY A 1 90 ? -4.556 -2.671 -10.176 1.00 91.44 90 GLY A C 1
ATOM 678 O O . GLY A 1 90 ? -4.008 -3.444 -10.967 1.00 91.44 90 GLY A O 1
ATOM 679 N N . LYS A 1 91 ? -4.865 -1.411 -10.516 1.00 91.44 91 LYS A N 1
ATOM 680 C CA . LYS A 1 91 ? -4.522 -0.825 -11.824 1.00 91.44 91 LYS A CA 1
ATOM 681 C C . LYS A 1 91 ? -3.012 -0.727 -12.021 1.00 91.44 91 LYS A C 1
ATOM 683 O O . LYS A 1 91 ? -2.518 -1.150 -13.061 1.00 91.44 91 LYS A O 1
ATOM 688 N N . LEU A 1 92 ? -2.296 -0.244 -11.008 1.00 93.25 92 LEU A N 1
ATOM 689 C CA . LEU A 1 92 ? -0.840 -0.120 -11.011 1.00 93.25 92 LEU A CA 1
ATOM 690 C C . LEU A 1 92 ? -0.166 -1.474 -11.268 1.00 93.25 92 LEU A C 1
ATOM 692 O O . LEU A 1 92 ? 0.639 -1.603 -12.188 1.00 93.25 92 LEU A O 1
ATOM 696 N N . ARG A 1 93 ? -0.566 -2.515 -10.524 1.00 92.88 93 ARG A N 1
ATOM 697 C CA . ARG A 1 93 ? -0.081 -3.889 -10.726 1.00 92.88 93 ARG A CA 1
ATOM 698 C C . ARG A 1 93 ? -0.384 -4.393 -12.136 1.00 92.88 93 ARG A C 1
ATOM 700 O O . ARG A 1 93 ? 0.475 -5.008 -12.756 1.00 92.88 93 ARG A O 1
ATOM 707 N N . SER A 1 94 ? -1.581 -4.120 -12.653 1.00 93.12 94 SER A N 1
ATOM 708 C CA . SER A 1 94 ? -1.973 -4.540 -14.004 1.00 93.12 94 SER A CA 1
ATOM 709 C C . SER A 1 94 ? -1.115 -3.881 -15.091 1.00 93.12 94 SER A C 1
ATOM 711 O O . SER A 1 94 ? -0.702 -4.572 -16.017 1.00 93.12 94 SER A O 1
ATOM 713 N N . GLY A 1 95 ? -0.801 -2.585 -14.966 1.00 93.62 95 GLY A N 1
ATOM 714 C CA . GLY A 1 95 ? 0.093 -1.877 -15.895 1.00 93.62 95 GLY A CA 1
ATOM 715 C C . GLY A 1 95 ? 1.511 -2.449 -15.883 1.00 93.62 95 GLY A C 1
ATOM 716 O O . GLY A 1 95 ? 2.074 -2.747 -16.933 1.00 93.62 95 GLY A O 1
ATOM 717 N N . ILE A 1 96 ? 2.050 -2.724 -14.694 1.00 93.25 96 ILE A N 1
ATOM 718 C CA . ILE A 1 96 ? 3.386 -3.323 -14.543 1.00 93.25 96 ILE A CA 1
ATOM 719 C C . ILE A 1 96 ? 3.436 -4.732 -15.143 1.00 93.25 96 ILE A C 1
ATOM 721 O O . ILE A 1 96 ? 4.378 -5.065 -15.857 1.00 93.25 96 ILE A O 1
ATOM 725 N N . LEU A 1 97 ? 2.410 -5.559 -14.907 1.00 92.56 97 LEU A N 1
ATOM 726 C CA . LEU A 1 97 ? 2.312 -6.896 -15.509 1.00 92.56 97 LEU A CA 1
ATOM 727 C C . LEU A 1 97 ? 2.156 -6.846 -17.036 1.00 92.56 97 LEU A C 1
ATOM 729 O O . LEU A 1 97 ? 2.569 -7.782 -17.718 1.00 92.56 97 LEU A O 1
ATOM 733 N N . ALA A 1 98 ? 1.592 -5.762 -17.572 1.00 93.69 98 ALA A N 1
ATOM 734 C CA . ALA A 1 98 ? 1.534 -5.501 -19.007 1.00 93.69 98 ALA A CA 1
ATOM 735 C C . ALA A 1 98 ? 2.868 -4.985 -19.588 1.00 93.69 98 ALA A C 1
ATOM 737 O O . ALA A 1 98 ? 2.987 -4.853 -20.806 1.00 93.69 98 ALA A O 1
ATOM 738 N N . GLY A 1 99 ? 3.873 -4.727 -18.743 1.00 93.50 99 GLY A N 1
ATOM 739 C CA . GLY A 1 99 ? 5.204 -4.266 -19.137 1.00 93.50 99 GLY A CA 1
ATOM 740 C C . GLY A 1 99 ? 5.407 -2.750 -19.072 1.00 93.50 99 GLY A C 1
ATOM 741 O O . GLY A 1 99 ? 6.455 -2.276 -19.507 1.00 93.50 99 GLY A O 1
ATOM 742 N N . GLU A 1 100 ? 4.448 -1.987 -18.538 1.00 93.81 100 GLU A N 1
ATOM 743 C CA . GLU A 1 100 ? 4.630 -0.553 -18.283 1.00 93.81 100 GLU A CA 1
ATOM 744 C C . GLU A 1 100 ? 5.648 -0.337 -17.151 1.00 93.81 100 GLU A C 1
ATOM 746 O O . GLU A 1 100 ? 5.749 -1.133 -16.209 1.00 93.81 100 GLU A O 1
ATOM 751 N N . SER A 1 101 ? 6.399 0.765 -17.204 1.00 94.88 101 SER A N 1
ATOM 752 C CA . SER A 1 101 ? 7.249 1.131 -16.072 1.00 94.88 101 SER A CA 1
ATOM 753 C C . SER A 1 101 ? 6.398 1.574 -14.875 1.00 94.88 101 SER A C 1
ATOM 755 O O . SER A 1 101 ? 5.302 2.117 -15.018 1.00 94.88 101 SER A O 1
ATOM 757 N N . PHE A 1 102 ? 6.928 1.401 -13.661 1.00 92.06 102 PHE A N 1
ATOM 758 C CA . PHE A 1 102 ? 6.239 1.817 -12.433 1.00 92.06 102 PHE A CA 1
ATOM 759 C C . PHE A 1 102 ? 5.852 3.306 -12.439 1.00 92.06 102 PHE A C 1
ATOM 761 O O . PHE A 1 102 ? 4.766 3.669 -11.992 1.00 92.06 102 PHE A O 1
ATOM 768 N N . ALA A 1 103 ? 6.729 4.166 -12.966 1.00 93.75 103 ALA A N 1
ATOM 769 C CA . ALA A 1 103 ? 6.488 5.604 -13.040 1.00 93.75 103 ALA A CA 1
ATOM 770 C C . ALA A 1 103 ? 5.352 5.955 -14.014 1.00 93.75 103 ALA A C 1
ATOM 772 O O . ALA A 1 103 ? 4.521 6.802 -13.695 1.00 93.75 103 ALA A O 1
ATOM 773 N N . GLU A 1 104 ? 5.283 5.290 -15.171 1.00 93.25 104 GLU A N 1
ATOM 774 C CA . GLU A 1 104 ? 4.197 5.483 -16.143 1.00 93.25 104 GLU A CA 1
ATOM 775 C C . GLU A 1 104 ? 2.853 5.033 -15.573 1.00 93.25 104 GLU A C 1
ATOM 777 O O . GLU A 1 104 ? 1.863 5.756 -15.676 1.00 93.25 104 GLU A O 1
ATOM 782 N N . ALA A 1 105 ? 2.831 3.875 -14.915 1.00 92.44 105 ALA A N 1
ATOM 783 C CA . ALA A 1 105 ? 1.617 3.335 -14.325 1.00 92.44 105 ALA A CA 1
ATOM 784 C C . ALA A 1 105 ? 1.113 4.169 -13.124 1.00 92.44 105 ALA A C 1
ATOM 786 O O . ALA A 1 105 ? -0.089 4.199 -12.870 1.00 92.44 105 ALA A O 1
ATOM 787 N N . LEU A 1 106 ? 2.000 4.882 -12.412 1.00 91.19 106 LEU A N 1
ATOM 788 C CA . LEU A 1 106 ? 1.643 5.838 -11.350 1.00 91.19 106 LEU A CA 1
ATOM 789 C C . LEU A 1 106 ? 1.119 7.184 -11.867 1.00 91.19 106 LEU A C 1
ATOM 791 O O . LEU A 1 106 ? 0.350 7.843 -11.170 1.00 91.19 106 LEU A O 1
ATOM 795 N N . ALA A 1 107 ? 1.575 7.631 -13.037 1.00 90.06 107 ALA A N 1
ATOM 796 C CA . ALA A 1 107 ? 1.213 8.935 -13.593 1.00 90.06 107 ALA A CA 1
ATOM 797 C C . ALA A 1 107 ? -0.205 8.976 -14.199 1.00 90.06 107 ALA A C 1
ATOM 799 O O . ALA A 1 107 ? -0.670 10.048 -14.593 1.00 90.06 107 ALA A O 1
ATOM 800 N N . ARG A 1 108 ? -0.868 7.820 -14.299 1.00 77.31 108 ARG A N 1
ATOM 801 C CA . ARG A 1 108 ? -2.180 7.621 -14.923 1.00 77.31 108 ARG A CA 1
ATOM 802 C C . ARG A 1 108 ? -3.317 7.630 -13.901 1.00 77.31 108 ARG A C 1
ATOM 804 O O . ARG A 1 108 ? -4.377 8.204 -14.239 1.00 77.31 108 ARG A O 1
#

Sequence (108 aa):
MHGTISAATAKEVIDRIEYLRLLPIETVEEKAAGPVSRDSFSLFGRPTAADVTTFTRDLALLMKAGARLEDSLELLAGDADIGRLRPTVGKLRSGILAGESFAEALAR

Foldseek 3Di:
DDDDDDDPDPVVVVVVCVVVVHDDPDDDDPDDDDPDDPVNVVVVLDDDPVLVVVLVVQLVVCVVVVHDNLRSLVVLLVDVSNPSCNVLSVQLSVCVVVVHDSVVSVVD

pLDDT: mean 82.3, std 14.61, range [44.5, 97.75]